Protein AF-A0A811RUX3-F1 (afdb_monomer_lite)

Foldseek 3Di:
DDPPDDDDDDDPDPDDDDDDDDDPLVDPSNPDDSDDADEDQAFFADPDDPHGYARPLLVDDLVVVCVVVVHDSVVSVRSRCPVPHCHPDHDDDPVVPDDDPFDDDDPDDDDPVPRVQPRQPPPPPPDPDPDDPDPSNPDPDDDQPDPVQFPDDDPPPGTDHDDDD

Organism: NCBI:txid422564

pLDDT: mean 79.49, std 19.43, range [33.69, 98.5]

Sequence (165 aa):
MPAGAQHWLYNDGDAPLVAIYVFDTNNNINQLEPSMRKFLLAGGFSKGQVHFAENILKGIDARFLSEALGVSMNVTKKLQSRHDQRGEIVRVELEHGLHLLNPPSSSSFPTQDQHLQYQHRQTCQRFDGHDSHNICTMEVRHSVERLDKADVYSPGAGRITRLTS

Structure (mmCIF, N/CA/C/O backbone):
data_AF-A0A811RUX3-F1
#
_entry.id   AF-A0A811RUX3-F1
#
loop_
_atom_site.group_PDB
_atom_site.id
_atom_site.type_symbol
_atom_site.label_atom_id
_atom_site.label_alt_id
_atom_site.label_comp_id
_atom_site.label_asym_id
_atom_site.label_entity_id
_atom_site.label_seq_id
_atom_site.pdbx_PDB_ins_code
_atom_site.Cartn_x
_atom_site.Cartn_y
_atom_site.Cartn_z
_atom_site.occupancy
_atom_site.B_iso_or_equiv
_atom_site.auth_seq_id
_atom_site.auth_comp_id
_atom_site.auth_asym_id
_atom_site.auth_atom_id
_atom_site.pdbx_PDB_model_num
ATOM 1 N N . MET A 1 1 ? 9.457 -3.341 -1.051 1.00 86.25 1 MET A N 1
ATOM 2 C CA . MET A 1 1 ? 9.058 -2.568 0.148 1.00 86.25 1 MET A CA 1
ATOM 3 C C . MET A 1 1 ? 9.407 -3.373 1.388 1.00 86.25 1 MET A C 1
ATOM 5 O O . MET A 1 1 ? 9.162 -4.576 1.352 1.00 86.25 1 MET A O 1
ATOM 9 N N . PRO A 1 2 ? 9.968 -2.762 2.446 1.00 87.62 2 PRO A N 1
ATOM 10 C CA . PRO A 1 2 ? 10.250 -3.462 3.699 1.00 87.62 2 PRO A CA 1
ATOM 11 C C . PRO A 1 2 ? 8.973 -4.004 4.354 1.00 87.62 2 PRO A C 1
ATOM 13 O O . PRO A 1 2 ? 7.906 -3.394 4.238 1.00 87.62 2 PRO A O 1
ATOM 16 N N . ALA A 1 3 ? 9.073 -5.129 5.064 1.00 90.19 3 ALA A N 1
ATOM 17 C CA . ALA A 1 3 ? 7.945 -5.671 5.817 1.00 90.19 3 ALA A CA 1
ATOM 18 C C . ALA A 1 3 ? 7.479 -4.673 6.894 1.00 90.19 3 ALA A C 1
ATOM 20 O O . ALA A 1 3 ? 8.291 -4.007 7.532 1.00 90.19 3 ALA A O 1
ATOM 21 N N . GLY A 1 4 ? 6.163 -4.549 7.078 1.00 89.69 4 GLY A N 1
ATOM 22 C CA . GLY A 1 4 ? 5.561 -3.623 8.045 1.00 89.69 4 GLY A CA 1
ATOM 23 C C . GLY A 1 4 ? 5.512 -2.152 7.610 1.00 89.69 4 GLY A C 1
ATOM 24 O O . GLY A 1 4 ? 4.818 -1.364 8.248 1.00 89.69 4 GLY A O 1
ATOM 25 N N . ALA A 1 5 ? 6.178 -1.763 6.517 1.00 89.56 5 ALA A N 1
ATOM 26 C CA . ALA A 1 5 ? 6.109 -0.398 6.002 1.00 89.56 5 ALA A CA 1
ATOM 27 C C . ALA A 1 5 ? 4.796 -0.152 5.233 1.00 89.56 5 ALA A C 1
ATOM 29 O O . ALA A 1 5 ? 4.551 -0.739 4.170 1.00 89.56 5 ALA A O 1
ATOM 30 N N . GLN A 1 6 ? 3.963 0.756 5.748 1.00 90.25 6 GLN A N 1
ATOM 31 C CA . GLN A 1 6 ? 2.720 1.148 5.087 1.00 90.25 6 GLN A CA 1
ATOM 32 C C . GLN A 1 6 ? 3.001 1.947 3.813 1.00 90.25 6 GLN A C 1
ATOM 34 O O . GLN A 1 6 ? 3.827 2.857 3.796 1.00 90.25 6 GLN A O 1
ATOM 39 N N . HIS A 1 7 ? 2.254 1.646 2.757 1.00 89.94 7 HIS A N 1
ATOM 40 C CA . HIS A 1 7 ? 2.314 2.367 1.494 1.00 89.94 7 HIS A CA 1
ATOM 41 C C . HIS A 1 7 ? 0.929 2.449 0.850 1.00 89.94 7 HIS A C 1
ATOM 43 O O . HIS A 1 7 ? 0.010 1.713 1.211 1.00 89.94 7 HIS A O 1
ATOM 49 N N . TRP A 1 8 ? 0.784 3.381 -0.086 1.00 91.06 8 TRP A N 1
ATOM 50 C CA . TRP A 1 8 ? -0.410 3.594 -0.895 1.00 91.06 8 TRP A CA 1
ATOM 51 C C . TRP A 1 8 ? 0.018 4.133 -2.260 1.00 91.06 8 TRP A C 1
ATOM 53 O O . TRP A 1 8 ? 1.109 4.687 -2.395 1.00 91.06 8 TRP A O 1
ATOM 63 N N . LEU A 1 9 ? -0.824 3.942 -3.272 1.00 90.56 9 LEU A N 1
ATOM 64 C CA . LEU A 1 9 ? -0.605 4.466 -4.617 1.00 90.56 9 LEU A CA 1
ATOM 65 C C . LEU A 1 9 ? -1.855 5.206 -5.078 1.00 90.56 9 LEU A C 1
ATOM 67 O O . LEU A 1 9 ? -2.971 4.863 -4.687 1.00 90.56 9 LEU A O 1
ATOM 71 N N . TYR A 1 10 ? -1.651 6.203 -5.927 1.00 91.62 10 TYR A N 1
ATOM 72 C CA . TYR A 1 10 ? -2.707 6.927 -6.614 1.00 91.62 10 TYR A CA 1
ATOM 73 C C . TYR A 1 10 ? -2.367 6.956 -8.100 1.00 91.62 10 TYR A C 1
ATOM 75 O O . TYR A 1 10 ? -1.218 7.207 -8.457 1.00 91.62 10 TYR A O 1
ATOM 83 N N . ASN A 1 11 ? -3.349 6.649 -8.945 1.00 91.06 11 ASN A N 1
ATOM 84 C CA . ASN A 1 11 ? -3.203 6.760 -10.388 1.00 91.06 11 ASN A CA 1
ATOM 85 C C . ASN A 1 11 ? -3.770 8.109 -10.832 1.00 91.06 11 ASN A C 1
ATOM 87 O O . ASN A 1 11 ? -4.985 8.298 -10.804 1.00 91.06 11 ASN A O 1
ATOM 91 N N . ASP A 1 12 ? -2.884 9.022 -11.209 1.00 87.75 12 ASP A N 1
ATOM 92 C CA . ASP A 1 12 ? -3.197 10.345 -11.749 1.00 87.75 12 ASP A CA 1
ATOM 93 C C . ASP A 1 12 ? -3.099 10.405 -13.282 1.00 87.75 12 ASP A C 1
ATOM 95 O O . ASP A 1 12 ? -3.340 11.458 -13.867 1.00 87.75 12 ASP A O 1
ATOM 99 N N . GLY A 1 13 ? -2.758 9.288 -13.931 1.00 87.06 13 GLY A N 1
ATOM 100 C CA . GLY A 1 13 ? -2.716 9.167 -15.382 1.00 87.06 13 GLY A CA 1
ATOM 101 C C . GLY A 1 13 ? -4.046 8.724 -15.995 1.00 87.06 13 GLY A C 1
ATOM 102 O O . GLY A 1 13 ? -4.914 8.149 -15.337 1.00 87.06 13 GLY A O 1
ATOM 103 N N . ASP A 1 14 ? -4.163 8.921 -17.307 1.00 88.06 14 ASP A N 1
ATOM 104 C CA . ASP A 1 14 ? -5.368 8.577 -18.075 1.00 88.06 14 ASP A CA 1
ATOM 105 C C . ASP A 1 14 ? -5.490 7.075 -18.392 1.00 88.06 14 ASP A C 1
ATOM 107 O O . ASP A 1 14 ? -6.549 6.594 -18.800 1.00 88.06 14 ASP A O 1
ATOM 111 N N . ALA A 1 15 ? -4.406 6.315 -18.212 1.00 93.25 15 ALA A N 1
ATOM 112 C CA . ALA A 1 15 ? -4.361 4.875 -18.442 1.00 93.25 15 ALA A CA 1
ATOM 113 C C . ALA A 1 15 ? -4.399 4.093 -17.115 1.00 93.25 15 ALA A C 1
ATOM 115 O O . ALA A 1 15 ? -3.901 4.582 -16.098 1.00 93.25 15 ALA A O 1
ATOM 116 N N . PRO A 1 16 ? -4.942 2.859 -17.089 1.00 93.19 16 PRO A N 1
ATOM 117 C CA . PRO A 1 16 ? -4.882 2.010 -15.903 1.00 93.19 16 PRO A CA 1
ATOM 118 C C . PRO A 1 16 ? -3.439 1.722 -15.466 1.00 93.19 16 PRO A C 1
ATOM 120 O O . PRO A 1 16 ? -2.627 1.242 -16.258 1.00 93.19 16 PRO A O 1
ATOM 123 N N . LEU A 1 17 ? -3.138 1.952 -14.186 1.00 92.62 17 LEU A N 1
ATOM 124 C CA . LEU A 1 17 ? -1.879 1.526 -13.578 1.00 92.62 17 LEU A CA 1
ATOM 125 C C . LEU A 1 17 ? -1.897 0.012 -13.326 1.00 92.62 17 LEU A C 1
ATOM 127 O O . LEU A 1 17 ? -2.781 -0.500 -12.638 1.00 92.62 17 LEU A O 1
ATOM 131 N N . VAL A 1 18 ? -0.885 -0.691 -13.831 1.00 93.00 18 VAL A N 1
ATOM 132 C CA . VAL A 1 18 ? -0.668 -2.120 -13.577 1.00 93.00 18 VAL A CA 1
ATOM 133 C C . VAL A 1 18 ? 0.586 -2.287 -12.726 1.00 93.00 18 VAL A C 1
ATOM 135 O O . VAL A 1 18 ? 1.658 -1.817 -13.098 1.00 93.00 18 VAL A O 1
ATOM 138 N N . ALA A 1 19 ? 0.455 -2.973 -11.590 1.00 90.44 19 ALA A N 1
ATOM 139 C CA . ALA A 1 19 ? 1.561 -3.270 -10.688 1.00 90.44 19 ALA A CA 1
ATOM 140 C C . ALA A 1 19 ? 1.628 -4.772 -10.394 1.00 90.44 19 ALA A C 1
ATOM 142 O O . ALA A 1 19 ? 0.611 -5.412 -10.120 1.00 90.44 19 ALA A O 1
ATOM 143 N N . ILE A 1 20 ? 2.841 -5.322 -10.428 1.00 91.19 20 ILE A N 1
ATOM 144 C CA . ILE A 1 20 ? 3.128 -6.711 -10.068 1.00 91.19 20 ILE A CA 1
ATOM 145 C C . ILE A 1 20 ? 3.803 -6.703 -8.700 1.00 91.19 20 ILE A C 1
ATOM 147 O O . ILE A 1 20 ? 4.812 -6.027 -8.501 1.00 91.19 20 ILE A O 1
ATOM 151 N N . TYR A 1 21 ? 3.249 -7.467 -7.761 1.00 89.62 21 TYR A N 1
ATOM 152 C CA . TYR A 1 21 ? 3.785 -7.602 -6.412 1.00 89.62 21 TYR A CA 1
ATOM 153 C C . TYR A 1 21 ? 4.389 -8.988 -6.232 1.00 89.62 21 TYR A C 1
ATOM 155 O O . TYR A 1 21 ? 3.726 -9.996 -6.470 1.00 89.62 21 TYR A O 1
ATOM 163 N N . VAL A 1 22 ? 5.637 -9.025 -5.772 1.00 91.50 22 VAL A N 1
ATOM 164 C CA . VAL A 1 22 ? 6.333 -10.253 -5.385 1.00 91.50 22 VAL A CA 1
ATOM 165 C C . VAL A 1 22 ? 6.602 -10.178 -3.888 1.00 91.50 22 VAL A C 1
ATOM 167 O O . VAL A 1 22 ? 7.165 -9.195 -3.405 1.00 91.50 22 VAL A O 1
ATOM 170 N N . PHE A 1 23 ? 6.175 -11.206 -3.158 1.00 90.75 23 PHE A N 1
ATOM 171 C CA . PHE A 1 23 ? 6.355 -11.306 -1.714 1.00 90.75 23 PHE A CA 1
ATOM 172 C C . PHE A 1 23 ? 7.368 -12.402 -1.410 1.00 90.75 23 PHE A C 1
ATOM 174 O O . PHE A 1 23 ? 7.131 -13.568 -1.720 1.00 90.75 23 PHE A O 1
ATOM 181 N N . ASP A 1 24 ? 8.474 -12.031 -0.775 1.00 93.69 24 ASP A N 1
ATOM 182 C CA . ASP A 1 24 ? 9.414 -12.990 -0.203 1.00 93.69 24 ASP A CA 1
ATOM 183 C C . ASP A 1 24 ? 8.903 -13.437 1.178 1.00 93.69 24 ASP A C 1
ATOM 185 O O . ASP A 1 24 ? 9.224 -12.845 2.208 1.00 93.69 24 ASP A O 1
ATOM 189 N N . THR A 1 25 ? 8.027 -14.446 1.204 1.00 93.81 25 THR A N 1
ATOM 190 C CA . THR A 1 25 ? 7.404 -14.944 2.447 1.00 93.81 25 THR A CA 1
ATOM 191 C C . THR A 1 25 ? 8.359 -15.753 3.322 1.00 93.81 25 THR A C 1
ATOM 193 O O . THR A 1 25 ? 8.049 -15.979 4.489 1.00 93.81 25 THR A O 1
ATOM 196 N N . ASN A 1 26 ? 9.505 -16.174 2.779 1.00 94.69 26 ASN A N 1
ATOM 197 C CA . ASN A 1 26 ? 10.537 -16.928 3.497 1.00 94.69 26 ASN A CA 1
ATOM 198 C C . ASN A 1 26 ? 11.677 -16.031 3.998 1.00 94.69 26 ASN A C 1
ATOM 200 O O . ASN A 1 26 ? 12.660 -16.528 4.547 1.00 94.69 26 ASN A O 1
ATOM 204 N N . ASN A 1 27 ? 11.552 -14.717 3.813 1.00 92.00 27 ASN A N 1
ATOM 205 C CA . ASN A 1 27 ? 12.499 -13.744 4.322 1.00 92.00 27 ASN A CA 1
ATOM 206 C C . ASN A 1 27 ? 12.611 -13.828 5.854 1.00 92.00 27 ASN A C 1
ATOM 208 O O . ASN A 1 27 ? 11.598 -13.942 6.541 1.00 92.00 27 ASN A O 1
ATOM 212 N N . ASN A 1 28 ? 13.816 -13.682 6.411 1.00 94.19 28 ASN A N 1
ATOM 213 C CA . ASN A 1 28 ? 14.040 -13.718 7.863 1.00 94.19 28 ASN A CA 1
ATOM 214 C C . ASN A 1 28 ? 13.366 -12.563 8.633 1.00 94.19 28 ASN A C 1
ATOM 216 O O . ASN A 1 28 ? 13.192 -12.655 9.847 1.00 94.19 28 ASN A O 1
ATOM 220 N N . ILE A 1 29 ? 12.968 -11.489 7.944 1.00 91.94 29 ILE A N 1
ATOM 221 C CA . ILE A 1 29 ? 12.161 -10.410 8.520 1.00 91.94 29 ILE A CA 1
ATOM 222 C C . ILE A 1 29 ? 10.729 -10.899 8.809 1.00 91.94 29 ILE A C 1
ATOM 224 O O . ILE A 1 29 ? 10.091 -10.413 9.745 1.00 91.94 29 ILE A O 1
ATOM 228 N N . ASN A 1 30 ? 10.214 -11.872 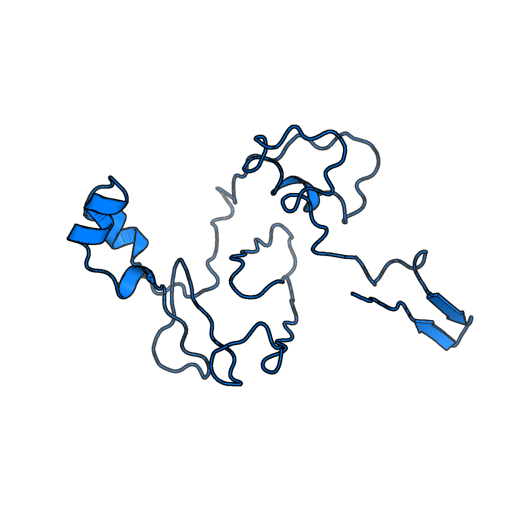8.046 1.00 93.19 30 ASN A N 1
ATOM 229 C CA . ASN A 1 30 ? 8.922 -12.490 8.323 1.00 93.19 30 ASN A CA 1
ATOM 230 C C . ASN A 1 30 ? 9.042 -13.482 9.491 1.00 93.19 30 ASN A C 1
ATOM 232 O O . ASN A 1 30 ? 9.388 -14.644 9.310 1.00 93.19 30 ASN A O 1
ATOM 236 N N . GLN A 1 31 ? 8.714 -13.018 10.697 1.00 94.94 31 GLN A N 1
ATOM 237 C CA . GLN A 1 31 ? 8.708 -13.835 11.921 1.00 94.94 31 GLN A CA 1
ATOM 238 C C . GLN A 1 31 ? 7.378 -14.572 12.165 1.00 94.94 31 GLN A C 1
ATOM 240 O O . GLN A 1 31 ? 7.174 -15.142 13.236 1.00 94.94 31 GLN A O 1
ATOM 245 N N . LEU A 1 32 ? 6.438 -14.505 11.218 1.00 92.56 32 LEU A N 1
ATOM 246 C CA . LEU A 1 32 ? 5.158 -15.205 11.294 1.00 92.56 32 LEU A CA 1
ATOM 247 C C . LEU A 1 32 ? 5.263 -16.557 10.570 1.00 92.56 32 LEU A C 1
ATOM 249 O O . LEU A 1 32 ? 6.293 -17.225 10.600 1.00 92.56 32 LEU A O 1
ATOM 253 N N . GLU A 1 33 ? 4.178 -16.987 9.934 1.00 90.31 33 GLU A N 1
ATOM 254 C CA . GLU A 1 33 ? 4.176 -18.160 9.067 1.00 90.31 33 GLU A CA 1
ATOM 255 C C . GLU A 1 33 ? 4.622 -17.791 7.632 1.00 90.31 33 GLU A C 1
ATOM 257 O O . GLU A 1 33 ? 4.510 -16.622 7.242 1.00 90.31 33 GLU A O 1
ATOM 262 N N . PRO A 1 34 ? 5.061 -18.767 6.812 1.00 90.94 34 PRO A N 1
ATOM 263 C CA . PRO A 1 34 ? 5.403 -18.590 5.393 1.00 90.94 34 PRO A CA 1
ATOM 264 C C . PRO A 1 34 ? 4.202 -18.282 4.473 1.00 90.94 34 PRO A C 1
ATOM 266 O O . PRO A 1 34 ? 4.019 -18.910 3.431 1.00 90.94 34 PRO A O 1
ATOM 269 N N . SER A 1 35 ? 3.347 -17.333 4.853 1.00 89.44 35 SER A N 1
ATOM 270 C CA . SER A 1 35 ? 2.169 -16.906 4.100 1.00 89.44 35 SER A CA 1
ATOM 271 C C . SER A 1 35 ? 2.146 -15.385 3.945 1.00 89.44 35 SER A C 1
ATOM 273 O O . SER A 1 35 ? 2.639 -14.632 4.788 1.00 89.44 35 SER A O 1
ATOM 275 N N . MET A 1 36 ? 1.560 -14.905 2.847 1.00 87.75 36 MET A N 1
ATOM 276 C CA . MET A 1 36 ? 1.337 -13.474 2.664 1.00 87.75 36 MET A CA 1
ATOM 277 C C . MET A 1 36 ? 0.210 -13.005 3.587 1.00 87.75 36 MET A C 1
ATOM 279 O O . MET A 1 36 ? -0.905 -13.526 3.538 1.00 87.75 36 MET A O 1
ATOM 283 N N . ARG A 1 37 ? 0.472 -11.939 4.347 1.00 87.56 37 ARG A N 1
ATOM 284 C CA . ARG A 1 37 ? -0.529 -11.241 5.159 1.00 87.56 37 ARG A CA 1
ATOM 285 C C . ARG A 1 37 ? -0.617 -9.780 4.742 1.00 87.56 37 ARG A C 1
ATOM 287 O O . ARG A 1 37 ? 0.402 -9.112 4.585 1.00 87.56 37 ARG A O 1
ATOM 294 N N . LYS A 1 38 ? -1.842 -9.287 4.570 1.00 87.69 38 LYS A N 1
ATOM 295 C CA . LYS A 1 38 ? -2.136 -7.888 4.245 1.00 87.69 38 LYS A CA 1
ATOM 296 C C . LYS A 1 38 ? -2.889 -7.253 5.408 1.00 87.69 38 LYS A C 1
ATOM 298 O O . LYS A 1 38 ? -3.936 -7.752 5.810 1.00 87.69 38 LYS A O 1
ATOM 303 N N . PHE A 1 39 ? -2.359 -6.148 5.920 1.00 90.31 39 PHE A N 1
ATOM 304 C CA . PHE A 1 39 ? -2.970 -5.363 6.988 1.00 90.31 39 PHE A CA 1
ATOM 305 C C . PHE A 1 39 ? -3.327 -3.992 6.427 1.00 90.31 39 PHE A C 1
ATOM 307 O O . PHE A 1 39 ? -2.443 -3.208 6.091 1.00 90.31 39 PHE A O 1
ATOM 314 N N . LEU A 1 40 ? -4.619 -3.714 6.274 1.00 91.88 40 LEU A N 1
ATOM 315 C CA . LEU A 1 40 ? -5.076 -2.441 5.725 1.00 91.88 40 LEU A CA 1
ATOM 316 C C . LEU A 1 40 ? -5.238 -1.413 6.845 1.00 91.88 40 LEU A C 1
ATOM 318 O O . LEU A 1 40 ? -5.643 -1.758 7.955 1.00 91.88 40 LEU A O 1
ATOM 322 N N . LEU A 1 41 ? -4.996 -0.138 6.540 1.00 93.56 41 LEU A N 1
ATOM 323 C CA . LEU A 1 41 ? -5.324 0.977 7.441 1.00 93.56 41 LEU A CA 1
ATOM 324 C C . LEU A 1 41 ? -6.657 1.662 7.098 1.00 93.56 41 LEU A C 1
ATOM 326 O O . LEU A 1 41 ? -7.144 2.485 7.867 1.00 93.56 41 LEU A O 1
ATOM 330 N N . ALA A 1 42 ? -7.245 1.341 5.944 1.00 92.06 42 ALA A N 1
ATOM 331 C CA . ALA A 1 42 ? -8.503 1.905 5.464 1.00 92.06 42 ALA A CA 1
ATOM 332 C C . ALA A 1 42 ? -9.229 0.906 4.547 1.00 92.06 42 ALA A C 1
ATOM 334 O O . ALA A 1 42 ? -8.606 -0.005 4.003 1.00 92.06 42 ALA A O 1
ATOM 335 N N . GLY A 1 43 ? -10.544 1.077 4.380 1.00 88.44 43 GLY A N 1
ATOM 336 C CA . GLY A 1 43 ? -11.355 0.223 3.507 1.00 88.44 43 GLY A CA 1
ATOM 337 C C . GLY A 1 43 ? -11.541 -1.204 4.043 1.00 88.44 43 GLY A C 1
ATOM 338 O O . GLY A 1 43 ? -11.726 -1.419 5.248 1.00 88.44 43 GLY A O 1
ATOM 339 N N . GLY A 1 44 ? -11.535 -2.184 3.139 1.00 78.44 44 GLY A N 1
ATOM 340 C CA . GLY A 1 44 ? -11.598 -3.620 3.445 1.00 78.44 44 GLY A CA 1
ATOM 341 C C . GLY A 1 44 ? -12.419 -4.421 2.434 1.00 78.44 44 GLY A C 1
ATOM 342 O O . GLY A 1 44 ? -13.168 -3.845 1.649 1.00 78.44 44 GLY A O 1
ATOM 343 N N . PHE A 1 45 ? -12.296 -5.750 2.466 1.00 70.50 45 PHE A N 1
ATOM 344 C CA . PHE A 1 45 ? -13.050 -6.644 1.582 1.00 70.50 45 PHE A CA 1
ATOM 345 C C . PHE A 1 45 ? -14.332 -7.208 2.199 1.00 70.50 45 PHE A C 1
ATOM 347 O O . PHE A 1 45 ? -14.453 -7.399 3.408 1.00 70.50 45 PHE A O 1
ATOM 354 N N . SER A 1 46 ? -15.275 -7.544 1.320 1.00 54.47 46 SER A N 1
ATOM 355 C CA . SER A 1 46 ? -16.391 -8.451 1.573 1.00 54.47 46 SER A CA 1
ATOM 356 C C . SER A 1 46 ? -15.950 -9.913 1.387 1.00 54.47 46 SER A C 1
ATOM 358 O O . SER A 1 46 ? -15.082 -10.228 0.573 1.00 54.47 46 SER A O 1
ATOM 360 N N . LYS A 1 47 ? -16.539 -10.821 2.178 1.00 50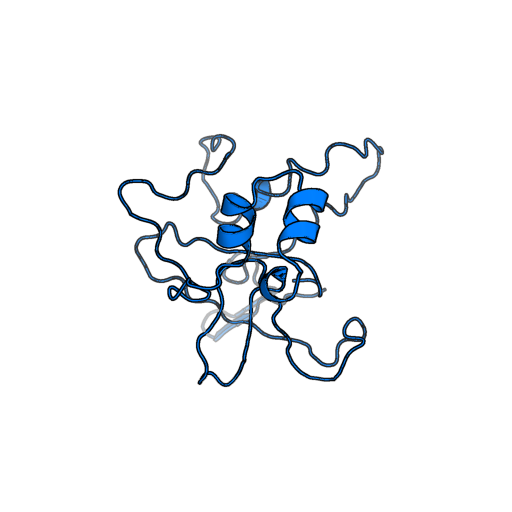.16 47 LYS A N 1
ATOM 361 C CA . LYS A 1 47 ? -16.2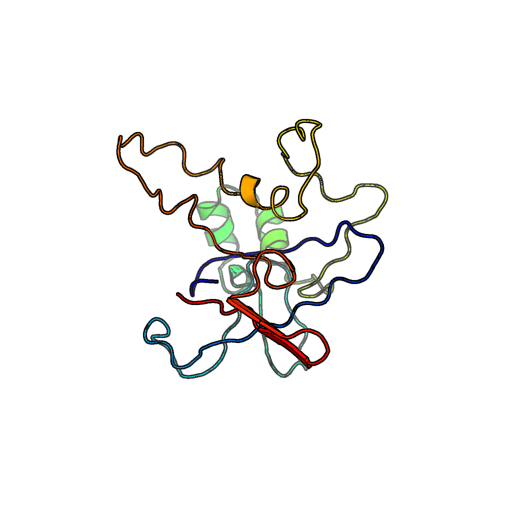81 -12.274 2.154 1.00 50.16 47 LYS A CA 1
ATOM 362 C C . LYS A 1 47 ? -16.301 -12.828 0.716 1.00 50.16 47 LYS A C 1
ATOM 364 O O . LYS A 1 47 ? -17.270 -12.593 0.003 1.00 50.16 47 LYS A O 1
ATOM 369 N N . GLY A 1 48 ? -15.281 -13.604 0.328 1.00 53.50 48 GLY A N 1
ATOM 370 C CA . GLY A 1 48 ? -15.251 -14.334 -0.953 1.00 53.50 48 GLY A CA 1
ATOM 371 C C . GLY A 1 48 ? -13.948 -14.253 -1.760 1.00 53.50 48 GLY A C 1
ATOM 372 O O . GLY A 1 48 ? -13.821 -14.969 -2.747 1.00 53.50 48 GLY A O 1
ATOM 373 N N . GLN A 1 49 ? -12.972 -13.428 -1.360 1.00 57.47 49 GLN A N 1
ATOM 374 C CA . GLN A 1 49 ? -11.646 -13.394 -1.994 1.00 57.47 49 GLN A CA 1
ATOM 375 C C . GLN A 1 49 ? -10.629 -14.299 -1.281 1.00 57.47 49 GLN A C 1
ATOM 377 O O . GLN A 1 49 ? -10.658 -14.438 -0.060 1.00 57.47 49 GLN A O 1
ATOM 382 N N . VAL A 1 50 ? -9.708 -14.878 -2.063 1.00 53.12 50 VAL A N 1
ATOM 383 C CA . VAL A 1 50 ? -8.656 -15.824 -1.624 1.00 53.12 50 VAL A CA 1
ATOM 384 C C . VAL A 1 50 ? -7.713 -15.214 -0.577 1.00 53.12 50 VAL A C 1
ATOM 386 O O . VAL A 1 50 ? -7.169 -15.927 0.262 1.00 53.12 50 VAL A O 1
ATOM 389 N N . HIS A 1 51 ? -7.563 -13.887 -0.575 1.00 59.94 51 HIS A N 1
ATOM 390 C CA . HIS A 1 51 ? -6.766 -13.154 0.403 1.00 59.94 51 HIS A CA 1
ATOM 391 C C . HIS A 1 51 ? -7.658 -12.179 1.164 1.00 59.94 51 HIS A C 1
ATOM 393 O O . HIS A 1 51 ? -7.896 -11.055 0.731 1.00 59.94 51 HIS A O 1
ATOM 399 N N . PHE A 1 52 ? -8.173 -12.635 2.302 1.00 63.31 52 PHE A N 1
ATOM 400 C CA . PHE A 1 52 ? -8.932 -11.796 3.216 1.00 63.31 52 PHE A CA 1
ATOM 401 C C . PHE A 1 52 ? -8.012 -10.733 3.827 1.00 63.31 52 PHE A C 1
ATOM 403 O O . PHE A 1 52 ? -7.048 -11.062 4.518 1.00 63.31 52 PHE A O 1
ATOM 410 N N . ALA A 1 53 ? -8.317 -9.465 3.567 1.00 75.25 53 ALA A N 1
ATOM 411 C CA . ALA A 1 53 ? -7.662 -8.328 4.189 1.00 75.25 53 ALA A CA 1
ATOM 412 C C . ALA A 1 53 ? -8.730 -7.369 4.714 1.00 75.25 53 ALA A C 1
ATOM 414 O O . ALA A 1 53 ? -9.643 -6.948 3.994 1.00 75.25 53 ALA A O 1
ATOM 415 N N . GLU A 1 54 ? -8.619 -7.034 5.993 1.00 82.06 54 GLU A N 1
ATOM 416 C CA . GLU A 1 54 ? -9.476 -6.056 6.640 1.00 82.06 54 GLU A CA 1
ATOM 417 C C . GLU A 1 54 ? -8.649 -4.915 7.206 1.00 82.06 54 GLU A C 1
ATOM 419 O O . GLU A 1 54 ? -7.477 -5.054 7.562 1.00 82.06 54 GLU A O 1
ATOM 424 N N . ASN A 1 55 ? -9.304 -3.764 7.288 1.00 90.75 55 ASN A N 1
ATOM 425 C CA . ASN A 1 55 ? -8.808 -2.630 8.034 1.00 90.75 55 ASN A CA 1
ATOM 426 C C . ASN A 1 55 ? -8.607 -3.019 9.505 1.00 90.75 55 ASN A C 1
ATOM 428 O O . ASN A 1 55 ? -9.574 -3.354 10.192 1.00 90.75 55 ASN A O 1
ATOM 432 N N . ILE A 1 56 ? -7.370 -2.917 9.996 1.00 93.44 56 ILE A N 1
ATOM 433 C CA . ILE A 1 56 ? -6.999 -3.294 11.367 1.00 93.44 56 ILE A CA 1
ATOM 434 C C . ILE A 1 56 ? -7.793 -2.523 12.429 1.00 93.44 56 ILE A C 1
ATOM 436 O O . ILE A 1 56 ? -8.065 -3.045 13.509 1.00 93.44 56 ILE A O 1
ATOM 440 N N . LEU A 1 57 ? -8.241 -1.304 12.111 1.00 95.38 57 LEU A N 1
ATOM 441 C CA . LEU A 1 57 ? -9.013 -0.463 13.022 1.00 95.38 57 LEU A CA 1
ATOM 442 C C . LEU A 1 57 ? -10.403 -1.051 13.310 1.00 95.38 57 LEU A C 1
ATOM 444 O O . LEU A 1 57 ? -10.984 -0.738 14.351 1.00 95.38 57 LEU A O 1
ATOM 448 N N . LYS A 1 58 ? -10.936 -1.935 12.448 1.00 92.25 58 LYS A N 1
ATOM 449 C CA . LYS A 1 58 ? -12.200 -2.661 12.694 1.00 92.25 58 LYS A CA 1
ATOM 450 C C . LYS A 1 58 ? -12.136 -3.548 13.938 1.00 92.25 58 LYS A C 1
ATOM 452 O O . LYS A 1 58 ? -13.173 -3.759 14.571 1.00 92.25 58 LYS A O 1
ATOM 457 N N . GLY A 1 59 ? -10.948 -4.044 14.284 1.00 92.25 59 GLY A N 1
ATOM 458 C CA . GLY A 1 59 ? -10.724 -4.903 15.446 1.00 92.25 59 GLY A CA 1
ATOM 459 C C . GLY A 1 59 ? -10.626 -4.157 16.779 1.00 92.25 59 GLY A C 1
ATOM 460 O O . GLY A 1 59 ? -10.602 -4.798 17.824 1.00 92.25 59 GLY A O 1
ATOM 461 N N . ILE A 1 60 ? -10.575 -2.822 16.767 1.00 96.12 60 ILE A N 1
ATOM 462 C CA . ILE A 1 60 ? -10.358 -2.004 17.967 1.00 96.12 60 ILE A CA 1
ATOM 463 C C . ILE A 1 60 ? -11.704 -1.507 18.521 1.00 96.12 60 ILE A C 1
ATOM 465 O O . ILE A 1 60 ? -12.611 -1.160 17.757 1.00 96.12 60 ILE A O 1
ATOM 469 N N . ASP A 1 61 ? -11.855 -1.446 19.848 1.00 97.56 61 ASP A N 1
ATOM 470 C CA . ASP A 1 61 ? -13.020 -0.805 20.471 1.00 97.56 61 ASP A CA 1
ATOM 471 C C . ASP A 1 61 ? -13.112 0.670 20.046 1.00 97.56 61 ASP A C 1
ATOM 473 O O . ASP A 1 61 ? -12.131 1.413 20.058 1.00 97.56 61 ASP A O 1
ATOM 477 N N . ALA A 1 62 ? -14.307 1.100 19.641 1.00 97.50 62 ALA A N 1
ATOM 478 C CA . ALA A 1 62 ? -14.486 2.423 19.058 1.00 97.50 62 ALA A CA 1
ATOM 479 C C . ALA A 1 62 ? -14.298 3.559 20.078 1.00 97.50 62 ALA A C 1
ATOM 481 O O . ALA A 1 62 ? -13.851 4.636 19.690 1.00 97.50 62 ALA A O 1
ATOM 482 N N . ARG A 1 63 ? -14.613 3.345 21.363 1.00 98.12 63 ARG A N 1
ATOM 483 C CA . ARG A 1 63 ? -14.397 4.370 22.397 1.00 98.12 63 ARG A CA 1
ATOM 484 C C . ARG A 1 63 ? -12.911 4.505 22.678 1.00 98.12 63 ARG A C 1
ATOM 486 O O . ARG A 1 63 ? -12.381 5.605 22.549 1.00 98.12 63 ARG A O 1
ATOM 493 N N . PHE A 1 64 ? -12.230 3.382 22.893 1.00 98.50 64 PHE A N 1
ATOM 494 C CA . PHE A 1 64 ? -10.781 3.359 23.076 1.00 98.50 64 PHE A CA 1
ATOM 495 C C . PHE A 1 64 ? -10.036 4.029 21.909 1.00 98.50 64 PHE A C 1
ATOM 497 O O . PHE A 1 64 ? -9.191 4.892 22.124 1.00 98.50 64 PHE A O 1
ATOM 504 N N . LEU A 1 65 ? -10.391 3.696 20.662 1.00 98.12 65 LEU A N 1
ATOM 505 C CA . LEU A 1 65 ? -9.769 4.303 19.481 1.00 98.12 65 LEU A CA 1
ATOM 506 C C . LEU A 1 65 ? -10.057 5.811 19.376 1.00 98.12 65 LEU A C 1
ATOM 508 O O . LEU A 1 65 ? -9.185 6.567 18.955 1.00 98.12 65 LEU A O 1
ATOM 512 N N . SER A 1 66 ? -11.262 6.256 19.755 1.00 98.50 66 SER A N 1
ATOM 513 C CA . SER A 1 66 ? -11.613 7.684 19.771 1.00 98.50 66 SER A CA 1
ATOM 514 C C . SER A 1 66 ? -10.787 8.477 20.782 1.00 98.50 66 SER A C 1
ATOM 516 O O . SER A 1 66 ? -10.278 9.545 20.451 1.00 98.50 66 SER A O 1
ATOM 518 N N . GLU A 1 67 ? -10.594 7.916 21.976 1.00 98.38 67 GLU A N 1
ATOM 519 C CA . GLU A 1 67 ? -9.823 8.520 23.059 1.00 98.38 67 GLU A CA 1
ATOM 520 C C . GLU A 1 67 ? -8.336 8.566 22.704 1.00 98.38 67 GLU A C 1
ATOM 522 O O . GLU A 1 67 ? -7.718 9.624 22.793 1.00 98.38 67 GLU A O 1
ATOM 527 N N . ALA A 1 68 ? -7.781 7.453 22.215 1.00 98.31 68 ALA A N 1
ATOM 528 C CA . ALA A 1 68 ? -6.373 7.356 21.841 1.00 98.31 68 ALA A CA 1
ATOM 529 C C . ALA A 1 68 ? -5.984 8.318 20.704 1.00 98.31 68 ALA A C 1
ATOM 531 O O . ALA A 1 68 ? -4.876 8.850 20.701 1.00 98.31 68 ALA A O 1
ATOM 532 N N . LEU A 1 69 ? -6.885 8.546 19.740 1.00 97.44 69 LEU A N 1
ATOM 533 C CA . LEU A 1 69 ? -6.653 9.458 18.615 1.00 97.44 69 LEU A CA 1
ATOM 534 C C . LEU A 1 69 ? -7.117 10.898 18.884 1.00 97.44 69 LEU A C 1
ATOM 536 O O . LEU A 1 69 ? -6.849 11.775 18.064 1.00 97.44 69 LEU A O 1
ATOM 540 N N . GLY A 1 70 ? -7.831 11.155 19.984 1.00 98.06 70 GLY A N 1
ATOM 541 C CA . GLY A 1 70 ? -8.395 12.473 20.285 1.00 98.06 70 GLY A CA 1
ATOM 542 C C . GLY A 1 70 ? -9.442 12.941 19.265 1.00 98.06 70 GLY A C 1
ATOM 543 O O . GLY A 1 70 ? -9.528 14.132 18.969 1.00 98.06 70 GLY A O 1
ATOM 544 N N . VAL A 1 71 ? -10.225 12.019 18.695 1.00 98.19 71 VAL A N 1
ATOM 545 C CA . VAL A 1 71 ? -11.236 12.317 17.663 1.00 98.19 71 VAL A CA 1
ATOM 546 C C . VAL A 1 71 ? -12.642 11.943 18.120 1.00 98.19 71 VAL A C 1
ATOM 548 O O . VAL A 1 71 ? -12.837 11.121 19.009 1.00 98.19 71 VAL A O 1
ATOM 551 N N . SER A 1 72 ? -13.663 12.524 17.484 1.00 98.31 72 SER A N 1
ATOM 552 C CA . SER A 1 72 ? -15.053 12.176 17.801 1.00 98.31 72 SER A CA 1
ATOM 553 C C . SER A 1 72 ? -15.386 10.724 17.440 1.00 98.31 72 SER A C 1
ATOM 555 O O . SER A 1 72 ? -14.896 10.182 16.447 1.00 98.31 72 SER A O 1
ATOM 557 N N . MET A 1 73 ? -16.350 10.139 18.155 1.00 98.12 73 MET A N 1
ATOM 558 C CA . MET A 1 73 ? -16.900 8.815 17.837 1.00 98.12 73 MET A CA 1
ATOM 559 C C . MET A 1 73 ? -17.374 8.679 16.382 1.00 98.12 73 MET A C 1
ATOM 561 O O . MET A 1 73 ? -17.317 7.589 15.814 1.00 98.12 73 MET A O 1
ATOM 565 N N . ASN A 1 74 ? -17.847 9.766 15.760 1.00 97.00 74 ASN A N 1
ATOM 566 C CA . ASN A 1 74 ? -18.251 9.755 14.354 1.00 97.00 74 ASN A CA 1
ATOM 567 C C . ASN A 1 74 ? -17.042 9.574 13.421 1.00 97.00 74 ASN A C 1
ATOM 569 O O . ASN A 1 74 ? -17.086 8.760 12.500 1.00 97.00 74 ASN A O 1
ATOM 573 N N . VAL A 1 75 ? -15.941 10.283 13.689 1.00 97.62 75 VAL A N 1
ATOM 574 C CA . VAL A 1 75 ? -14.679 10.116 12.950 1.00 97.62 75 VAL A CA 1
ATOM 575 C C . VAL A 1 75 ? -14.137 8.705 13.154 1.00 97.62 75 VAL A C 1
ATOM 577 O O . VAL A 1 75 ? -13.797 8.050 12.173 1.00 97.62 75 VAL A O 1
ATOM 580 N N . THR A 1 76 ? -14.163 8.179 14.380 1.00 97.44 76 THR A N 1
ATOM 581 C CA . THR A 1 76 ? -13.738 6.801 14.649 1.00 97.44 76 THR A CA 1
ATOM 582 C C . THR A 1 76 ? -14.534 5.781 13.845 1.00 97.44 76 THR A C 1
ATOM 584 O O . THR A 1 76 ? -13.954 4.911 13.201 1.00 97.44 76 THR A O 1
ATOM 587 N N . LYS A 1 77 ? -15.866 5.906 13.800 1.00 95.00 77 LYS A N 1
ATOM 588 C CA . LYS A 1 77 ? -16.712 5.014 12.990 1.00 95.00 77 LYS A CA 1
ATOM 589 C C . LYS A 1 77 ? -16.358 5.070 11.499 1.00 95.00 77 LYS A C 1
ATOM 591 O O . LYS A 1 77 ? -16.372 4.029 10.843 1.00 95.00 77 LYS A O 1
ATOM 596 N N . LYS A 1 78 ? -16.005 6.252 10.976 1.00 94.88 78 LYS A N 1
ATOM 597 C CA . LYS A 1 78 ? -15.517 6.414 9.595 1.00 94.88 78 LYS A CA 1
ATOM 598 C C . LYS A 1 78 ? -14.157 5.741 9.392 1.00 94.88 78 LYS A C 1
ATOM 600 O O . LYS A 1 78 ? -14.016 4.963 8.452 1.00 94.88 78 LYS A O 1
ATOM 605 N N . LEU A 1 79 ? -13.202 5.956 10.301 1.00 95.62 79 LEU A N 1
ATOM 606 C CA . LEU A 1 79 ? -11.882 5.311 10.267 1.00 95.62 79 LEU A CA 1
ATOM 607 C C . LEU A 1 79 ? -11.991 3.785 10.255 1.00 95.62 79 LEU A C 1
ATOM 609 O O . LEU A 1 79 ? -11.259 3.126 9.529 1.00 95.62 79 LEU A O 1
ATOM 613 N N . GLN A 1 80 ? -12.945 3.215 10.993 1.00 94.06 80 GLN A N 1
ATOM 614 C CA . GLN A 1 80 ? -13.179 1.770 11.008 1.00 94.06 80 GLN A CA 1
ATOM 615 C C . GLN A 1 80 ? -13.821 1.232 9.723 1.00 94.06 80 GLN A C 1
ATOM 617 O O . GLN A 1 80 ? -13.809 0.025 9.513 1.00 94.06 80 GLN A O 1
ATOM 622 N N . SER A 1 81 ? -14.394 2.072 8.853 1.00 92.31 81 SER A N 1
ATOM 623 C CA . SER A 1 81 ? -14.916 1.647 7.541 1.00 92.31 81 SER A CA 1
ATOM 624 C C . SER A 1 81 ? -15.865 0.428 7.610 1.00 92.31 81 SER A C 1
ATOM 626 O O . SER A 1 81 ? -15.873 -0.424 6.723 1.00 92.31 81 SER A O 1
ATOM 628 N N . ARG A 1 82 ? -16.656 0.286 8.690 1.00 87.56 82 ARG A N 1
ATOM 629 C CA . ARG A 1 82 ? -17.499 -0.913 8.934 1.00 87.56 82 ARG A CA 1
ATOM 630 C C . ARG A 1 82 ? -18.584 -1.123 7.877 1.00 87.56 82 ARG A C 1
ATOM 632 O O . ARG A 1 82 ? -19.010 -2.251 7.663 1.00 87.56 82 ARG A O 1
ATOM 639 N N . HIS A 1 83 ? -19.007 -0.040 7.236 1.00 85.75 83 HIS A N 1
ATOM 640 C CA . HIS A 1 83 ? -20.036 -0.030 6.198 1.00 85.75 83 HIS A CA 1
ATOM 641 C C . HIS A 1 83 ? -19.486 0.416 4.837 1.00 85.75 83 HIS A C 1
ATOM 643 O O . HIS A 1 83 ? -20.262 0.718 3.937 1.00 85.75 83 HIS A O 1
ATOM 649 N N . ASP A 1 84 ? -18.160 0.490 4.688 1.00 87.25 84 ASP A N 1
ATOM 650 C CA . ASP A 1 84 ? -17.538 0.822 3.410 1.00 87.25 84 ASP A CA 1
ATOM 651 C C . ASP A 1 84 ? -17.483 -0.425 2.522 1.00 87.25 84 ASP A C 1
ATOM 653 O O . ASP A 1 84 ? -16.993 -1.473 2.943 1.00 87.25 84 ASP A O 1
ATOM 657 N N . GLN A 1 85 ? -18.007 -0.303 1.305 1.00 86.81 85 GLN A N 1
ATOM 658 C CA . GLN A 1 85 ? -18.092 -1.384 0.320 1.00 86.81 85 GLN A CA 1
ATOM 659 C C . GLN A 1 85 ? -17.205 -1.129 -0.903 1.00 86.81 85 GLN A C 1
ATOM 661 O O . GLN A 1 85 ? -17.243 -1.896 -1.860 1.00 86.81 85 GLN A O 1
ATOM 666 N N . ARG A 1 86 ? -16.411 -0.051 -0.894 1.00 88.19 86 ARG A N 1
ATOM 667 C CA . ARG A 1 86 ? -15.578 0.334 -2.040 1.00 88.19 86 ARG A CA 1
ATOM 668 C C . ARG A 1 86 ? -14.353 -0.568 -2.221 1.00 88.19 86 ARG A C 1
ATOM 670 O O . ARG A 1 86 ? -13.786 -0.583 -3.305 1.00 88.19 86 ARG A O 1
ATOM 677 N N . GLY A 1 87 ? -13.967 -1.336 -1.199 1.00 87.75 87 GLY A N 1
ATOM 678 C CA . GLY A 1 87 ? -12.818 -2.244 -1.255 1.00 87.75 87 GLY A CA 1
ATOM 679 C C . GLY A 1 87 ? -11.489 -1.585 -0.867 1.00 87.75 87 GLY A C 1
ATOM 680 O O . GLY A 1 87 ? -11.461 -0.578 -0.160 1.00 87.75 87 GLY A O 1
ATOM 681 N N . GLU A 1 88 ? -10.381 -2.186 -1.311 1.00 87.12 88 GLU A N 1
ATOM 682 C CA . GLU A 1 88 ? -9.013 -1.663 -1.130 1.00 87.12 88 GLU A CA 1
ATOM 683 C C . GLU A 1 88 ? -8.668 -0.528 -2.106 1.00 87.12 88 GLU A C 1
ATOM 685 O O . GLU A 1 88 ? -7.913 0.379 -1.762 1.00 87.12 88 GLU A O 1
ATOM 690 N N . ILE A 1 89 ? -9.211 -0.580 -3.325 1.00 90.31 89 ILE A N 1
ATOM 691 C CA . ILE A 1 89 ? -8.950 0.393 -4.389 1.00 90.31 89 ILE A CA 1
ATOM 692 C C . ILE A 1 89 ? -10.200 1.245 -4.555 1.00 90.31 89 ILE A C 1
ATOM 694 O O . ILE A 1 89 ? -11.235 0.767 -5.013 1.00 90.31 89 ILE A O 1
ATOM 698 N N . VAL A 1 90 ? -10.098 2.517 -4.181 1.00 91.38 90 VAL A N 1
ATOM 699 C CA . VAL A 1 90 ? -11.217 3.460 -4.224 1.00 91.38 90 VAL A CA 1
ATOM 700 C C . VAL A 1 90 ? -11.060 4.435 -5.384 1.00 91.38 90 VAL A C 1
ATOM 702 O O . VAL A 1 90 ? -9.958 4.884 -5.697 1.00 91.38 90 VAL A O 1
ATOM 705 N N . ARG A 1 91 ? -12.179 4.791 -6.017 1.00 91.81 91 ARG A N 1
ATOM 706 C CA . ARG A 1 91 ? -12.218 5.855 -7.021 1.00 91.81 91 ARG A CA 1
ATOM 707 C C . ARG A 1 91 ? -12.256 7.213 -6.321 1.00 91.81 91 ARG A C 1
ATOM 709 O O . ARG A 1 91 ? -13.116 7.442 -5.472 1.00 91.81 91 ARG A O 1
ATOM 716 N N . VAL A 1 92 ? -11.344 8.099 -6.709 1.00 92.12 92 VAL A N 1
ATOM 717 C CA . VAL A 1 92 ? -11.392 9.528 -6.379 1.00 92.12 92 VAL A CA 1
ATOM 718 C C . VAL A 1 92 ? -12.172 10.237 -7.486 1.00 92.12 92 VAL A C 1
ATOM 720 O O . VAL A 1 92 ? -12.017 9.909 -8.664 1.00 92.12 92 VAL A O 1
ATOM 723 N N . GLU A 1 93 ? -13.067 11.151 -7.120 1.00 89.19 93 GLU A N 1
ATOM 724 C CA . GLU A 1 93 ? -13.866 11.901 -8.091 1.00 89.19 93 GLU A CA 1
ATOM 725 C C . GLU A 1 93 ? -12.984 12.859 -8.898 1.00 89.19 93 GLU A C 1
ATOM 727 O O . GLU A 1 93 ? -12.163 13.583 -8.335 1.00 89.19 93 GLU A O 1
ATOM 732 N N . LEU A 1 94 ? -13.173 12.868 -10.222 1.00 77.19 94 LEU A N 1
ATOM 733 C CA . LEU A 1 94 ? -12.336 13.625 -11.162 1.00 77.19 94 LEU A CA 1
ATOM 734 C C . LEU A 1 94 ? -12.376 15.134 -10.909 1.00 77.19 94 LEU A C 1
ATOM 736 O O . LEU A 1 94 ? -11.361 15.799 -11.068 1.00 77.19 94 LEU A O 1
ATOM 740 N N . GLU A 1 95 ? -13.531 15.658 -10.493 1.00 79.75 95 GLU A N 1
ATOM 741 C CA . GLU A 1 95 ? -13.724 17.088 -10.221 1.00 79.75 95 GLU A CA 1
ATOM 742 C C . GLU A 1 95 ? -12.833 17.595 -9.081 1.00 79.75 95 GLU A C 1
ATOM 744 O O . GLU A 1 95 ? -12.450 18.762 -9.066 1.00 79.75 95 GLU A O 1
ATOM 749 N N . HIS A 1 96 ? -12.486 16.713 -8.142 1.00 78.25 96 HIS A N 1
ATOM 750 C CA . HIS A 1 96 ? -11.724 17.061 -6.949 1.00 78.25 96 HIS A CA 1
ATOM 751 C C . HIS A 1 96 ? -10.272 16.579 -7.016 1.00 78.25 96 HIS A C 1
ATOM 753 O O . HIS A 1 96 ? -9.408 17.202 -6.409 1.00 78.25 96 HIS A O 1
ATOM 759 N N . GLY A 1 97 ? -9.993 15.482 -7.733 1.00 80.94 97 GLY A N 1
ATOM 760 C CA . GLY A 1 97 ? -8.671 14.854 -7.753 1.00 80.94 97 GLY A CA 1
ATOM 761 C C . GLY A 1 97 ? -8.146 14.507 -6.350 1.00 80.94 97 GLY A C 1
ATOM 762 O O . GLY A 1 97 ? -8.830 14.652 -5.334 1.00 80.94 97 GLY A O 1
ATOM 763 N N . LEU A 1 98 ? -6.906 14.018 -6.269 1.00 86.94 98 LEU A N 1
ATOM 764 C CA . LEU A 1 98 ? -6.207 13.883 -4.990 1.00 86.94 98 LEU A CA 1
ATOM 765 C C . LEU A 1 98 ? -5.284 15.087 -4.792 1.00 86.94 98 LEU A C 1
ATOM 767 O O . LEU A 1 98 ? -4.275 15.229 -5.477 1.00 86.94 98 LEU A O 1
ATOM 771 N N . HIS A 1 99 ? -5.613 15.946 -3.831 1.00 83.12 99 HIS A N 1
ATOM 772 C CA . HIS A 1 99 ? -4.778 17.092 -3.483 1.00 83.12 99 HIS A CA 1
ATOM 773 C C . HIS A 1 99 ? -3.714 16.695 -2.457 1.00 83.12 99 HIS A C 1
ATOM 775 O O . HIS A 1 99 ? -4.018 16.382 -1.306 1.00 83.12 99 HIS A O 1
ATOM 781 N N . LEU A 1 100 ? -2.453 16.731 -2.883 1.00 78.81 100 LEU A N 1
ATOM 782 C CA . LEU A 1 100 ? -1.280 16.473 -2.053 1.00 78.81 100 LEU A CA 1
ATOM 783 C C . LEU A 1 100 ? -0.423 17.734 -1.984 1.00 78.81 100 LEU A C 1
ATOM 785 O O . LEU A 1 100 ? -0.358 18.506 -2.941 1.00 78.81 100 LEU A O 1
ATOM 789 N N . LEU A 1 101 ? 0.272 17.927 -0.863 1.00 73.31 101 LEU A N 1
ATOM 790 C CA . LEU A 1 101 ? 1.303 18.956 -0.754 1.00 73.31 101 LEU A CA 1
ATOM 791 C C . LEU A 1 101 ? 2.524 18.528 -1.577 1.00 73.31 101 LEU A C 1
ATOM 793 O O . LEU A 1 101 ? 3.463 17.934 -1.049 1.00 73.31 101 LEU A O 1
ATOM 797 N N . ASN A 1 102 ? 2.501 18.820 -2.875 1.00 60.78 102 ASN A N 1
ATOM 798 C CA . ASN A 1 102 ? 3.634 18.593 -3.762 1.00 60.78 102 ASN A CA 1
ATOM 799 C C . ASN A 1 102 ? 4.468 19.880 -3.861 1.00 60.78 102 ASN A C 1
ATOM 801 O O . ASN A 1 102 ? 3.911 20.937 -4.167 1.00 60.78 102 ASN A O 1
ATOM 805 N N . PRO A 1 103 ? 5.791 19.836 -3.608 1.00 49.28 103 PRO A N 1
ATOM 806 C CA . PRO A 1 103 ? 6.646 20.971 -3.925 1.00 49.28 103 PRO A CA 1
ATOM 807 C C . PRO A 1 103 ? 6.597 21.250 -5.440 1.00 49.28 103 PRO A C 1
ATOM 809 O O . PRO A 1 103 ? 6.496 20.303 -6.226 1.00 49.28 103 PRO A O 1
ATOM 812 N N . PRO A 1 104 ? 6.648 22.525 -5.865 1.00 45.22 104 PRO A N 1
ATOM 813 C CA . PRO A 1 104 ? 6.537 22.883 -7.272 1.00 45.22 104 PRO A CA 1
ATOM 814 C C . PRO A 1 104 ? 7.672 22.256 -8.085 1.00 45.22 104 PRO A C 1
ATOM 816 O O . PRO A 1 104 ? 8.840 22.307 -7.696 1.00 45.22 104 PRO A O 1
ATOM 819 N N . SER A 1 105 ? 7.319 21.675 -9.230 1.00 48.50 105 SER A N 1
ATOM 820 C CA . SER A 1 105 ? 8.262 21.127 -10.200 1.00 48.50 105 SER A CA 1
ATOM 821 C C . SER A 1 105 ? 9.143 22.257 -10.740 1.00 48.50 105 SER A C 1
ATOM 823 O O . SER A 1 105 ? 8.650 23.151 -11.428 1.00 48.50 105 SER A O 1
ATOM 825 N N . SER A 1 106 ? 10.447 22.245 -10.452 1.00 41.50 106 SER A N 1
ATOM 826 C CA . SER A 1 106 ? 11.384 23.122 -11.155 1.00 41.50 106 SER A CA 1
ATOM 827 C C . SER A 1 106 ? 11.410 22.710 -12.625 1.00 41.50 106 SER A C 1
ATOM 829 O O . SER A 1 106 ? 11.770 21.582 -12.961 1.00 41.50 106 SER A O 1
ATOM 831 N N . SER A 1 107 ? 10.980 23.618 -13.493 1.00 40.91 107 SER A N 1
ATOM 832 C CA . SER A 1 107 ? 10.912 23.451 -14.939 1.00 40.91 107 SER A CA 1
ATOM 833 C C . SER A 1 107 ? 12.305 23.280 -15.550 1.00 40.91 107 SER A C 1
ATOM 835 O O . SER A 1 107 ? 12.941 24.244 -15.967 1.00 40.91 107 SER A O 1
ATOM 837 N N . SER A 1 108 ? 12.762 22.036 -15.614 1.00 35.47 108 SER A N 1
ATOM 838 C CA . SER A 1 108 ? 13.840 21.571 -16.484 1.00 35.47 108 SER A CA 1
ATOM 839 C C . SER A 1 108 ? 13.739 20.046 -16.546 1.00 35.47 108 SER A C 1
ATOM 841 O O . SER A 1 108 ? 14.138 19.378 -15.602 1.00 35.47 108 SER A O 1
ATOM 843 N N . PHE A 1 109 ? 13.134 19.530 -17.622 1.00 33.69 109 PHE A N 1
ATOM 844 C CA . PHE A 1 109 ? 13.020 18.107 -17.988 1.00 33.69 109 PHE A CA 1
ATOM 845 C C . PHE A 1 109 ? 12.708 17.132 -16.833 1.00 33.69 109 PHE A C 1
ATOM 847 O O . PHE A 1 109 ? 13.630 16.583 -16.229 1.00 33.69 109 PHE A O 1
ATOM 854 N N . PRO A 1 110 ? 11.426 16.836 -16.553 1.00 35.66 110 PRO A N 1
ATOM 855 C CA . PRO A 1 110 ? 11.090 15.836 -15.555 1.00 35.66 110 PRO A CA 1
ATOM 856 C C . PRO A 1 110 ? 11.427 14.447 -16.107 1.00 35.66 110 PRO A C 1
ATOM 858 O O . PRO A 1 110 ? 10.714 13.897 -16.946 1.00 35.66 110 PRO A O 1
ATOM 861 N N . THR A 1 111 ? 12.514 13.844 -15.630 1.00 39.97 111 THR A N 1
ATOM 862 C CA . THR A 1 111 ? 12.605 12.385 -15.635 1.00 39.97 111 THR A CA 1
ATOM 863 C C . THR A 1 111 ? 11.500 11.862 -14.720 1.00 39.97 111 THR A C 1
ATOM 865 O O . THR A 1 111 ? 11.361 12.302 -13.579 1.00 39.97 111 THR A O 1
ATOM 868 N N . GLN A 1 112 ? 10.716 10.907 -15.220 1.00 43.44 112 GLN A N 1
ATOM 869 C CA . GLN A 1 112 ? 9.592 10.256 -14.530 1.00 43.44 112 GLN A CA 1
ATOM 870 C C . GLN A 1 112 ? 9.964 9.731 -13.119 1.00 43.44 112 GLN A C 1
ATOM 872 O O . GLN A 1 112 ? 9.111 9.622 -12.242 1.00 43.44 112 GLN A O 1
ATOM 877 N N . ASP A 1 113 ? 11.260 9.494 -12.874 1.00 42.06 113 ASP A N 1
ATOM 878 C CA . ASP A 1 113 ? 11.846 9.088 -11.591 1.00 42.06 113 ASP A CA 1
ATOM 879 C C . ASP A 1 113 ? 11.766 10.162 -10.476 1.00 42.06 113 ASP A C 1
ATOM 881 O O . ASP A 1 113 ? 11.713 9.811 -9.291 1.00 42.06 113 ASP A O 1
ATOM 885 N N . GLN A 1 114 ? 11.743 11.462 -10.810 1.00 39.75 114 GLN A N 1
ATOM 886 C CA . GLN A 1 114 ? 11.836 12.543 -9.816 1.00 39.75 114 GLN A CA 1
ATOM 887 C C . GLN A 1 114 ? 10.528 12.795 -9.057 1.00 39.75 114 GLN A C 1
ATOM 889 O O . GLN A 1 114 ? 10.573 13.047 -7.857 1.00 39.75 114 GLN A O 1
ATOM 894 N N . HIS A 1 115 ? 9.357 12.676 -9.689 1.00 38.91 115 HIS A N 1
ATOM 895 C CA . HIS A 1 115 ? 8.091 13.129 -9.085 1.00 38.91 115 HIS A CA 1
ATOM 896 C C . HIS A 1 115 ? 7.721 12.383 -7.792 1.00 38.91 115 HIS A C 1
ATOM 898 O O . HIS A 1 115 ? 7.172 12.973 -6.865 1.00 38.91 115 HIS A O 1
ATOM 904 N N . LEU A 1 116 ? 8.091 11.108 -7.671 1.00 44.12 116 LEU A N 1
ATOM 905 C CA . LEU A 1 116 ? 7.726 10.297 -6.509 1.00 44.12 116 LEU A CA 1
ATOM 906 C C . LEU A 1 116 ? 8.739 10.405 -5.348 1.00 44.12 116 LEU A C 1
ATOM 908 O O . LEU A 1 116 ? 8.423 9.999 -4.229 1.00 44.12 116 LEU A O 1
ATOM 912 N N . GLN A 1 117 ? 9.961 10.931 -5.570 1.00 41.41 117 GLN A N 1
ATOM 913 C CA . GLN A 1 117 ? 11.043 10.994 -4.555 1.00 41.41 117 GLN A CA 1
ATOM 914 C C . GLN A 1 117 ? 10.800 12.013 -3.447 1.00 41.41 117 GLN A C 1
ATOM 916 O O . GLN A 1 117 ? 11.392 11.912 -2.375 1.00 41.41 117 GLN A O 1
ATOM 921 N N . TYR A 1 118 ? 9.845 12.915 -3.642 1.00 45.84 118 TYR A N 1
ATOM 922 C CA . TYR A 1 118 ? 9.642 14.048 -2.748 1.00 45.84 118 TYR A CA 1
ATOM 923 C C . TYR A 1 118 ? 8.567 13.841 -1.681 1.00 45.84 118 TYR A C 1
ATOM 925 O O . TYR A 1 118 ? 8.499 14.626 -0.736 1.00 45.84 118 TYR A O 1
ATOM 933 N N . GLN A 1 119 ? 7.774 12.769 -1.756 1.00 43.56 119 GLN A N 1
ATOM 934 C CA . GLN A 1 119 ? 6.644 12.581 -0.842 1.00 43.56 119 GLN A CA 1
ATOM 935 C C . GLN A 1 119 ? 7.047 12.106 0.569 1.00 43.56 119 GLN A C 1
ATOM 937 O O . GLN A 1 119 ? 6.247 12.177 1.498 1.00 43.56 119 GLN A O 1
ATOM 942 N N . HIS A 1 120 ? 8.298 11.669 0.764 1.00 42.97 120 HIS A N 1
ATOM 943 C CA . HIS A 1 120 ? 8.794 11.153 2.049 1.00 42.97 120 HIS A CA 1
ATOM 944 C C . HIS A 1 120 ? 9.681 12.136 2.833 1.00 42.97 120 HIS A C 1
ATOM 946 O O . HIS A 1 120 ? 10.277 11.776 3.843 1.00 42.97 120 HIS A O 1
ATOM 952 N N . ARG A 1 121 ? 9.789 13.398 2.388 1.00 44.47 121 ARG A N 1
ATOM 953 C CA . ARG A 1 121 ? 10.762 14.352 2.954 1.00 44.47 121 ARG A CA 1
ATOM 954 C C . ARG A 1 121 ? 10.243 15.220 4.109 1.00 44.47 121 ARG A C 1
ATOM 956 O O . ARG A 1 121 ? 11.041 15.914 4.734 1.00 44.47 121 ARG A O 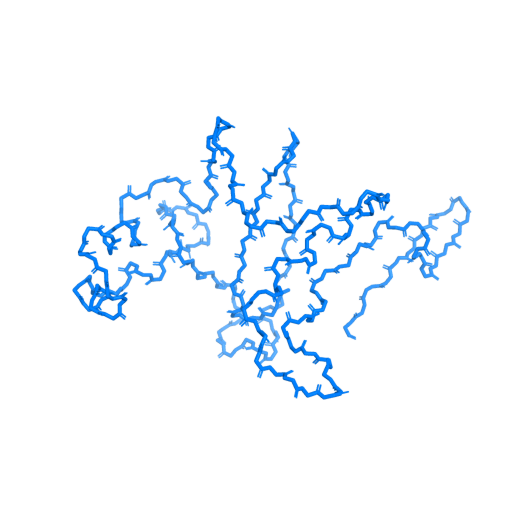1
ATOM 963 N N . GLN A 1 122 ? 8.939 15.219 4.402 1.00 44.66 122 GLN A N 1
ATOM 964 C CA . GLN A 1 122 ? 8.357 16.162 5.375 1.00 44.66 122 GLN A CA 1
ATOM 965 C C . GLN A 1 122 ? 8.269 15.627 6.815 1.00 44.66 122 GLN A C 1
ATOM 967 O O . GLN A 1 122 ? 8.237 16.424 7.745 1.00 44.66 122 GLN A O 1
ATOM 972 N N . THR A 1 123 ? 8.304 14.311 7.045 1.00 45.56 123 THR A N 1
ATOM 973 C CA . THR A 1 123 ? 8.105 13.733 8.392 1.00 45.56 123 THR A CA 1
ATOM 974 C C . THR A 1 123 ? 9.389 13.470 9.186 1.00 45.56 123 THR A C 1
ATOM 976 O O . THR A 1 123 ? 9.304 13.063 10.339 1.00 45.56 123 THR A O 1
ATOM 979 N N . CYS A 1 124 ? 10.575 13.715 8.618 1.00 49.16 124 CYS A N 1
ATOM 980 C CA . CYS A 1 124 ? 11.851 13.284 9.211 1.00 49.16 124 CYS A CA 1
ATOM 981 C C . CYS A 1 124 ? 12.912 14.377 9.415 1.00 49.16 124 CYS A C 1
ATOM 983 O O . CYS A 1 124 ? 14.093 14.071 9.571 1.00 49.16 124 CYS A O 1
ATOM 985 N N . GLN A 1 125 ? 12.527 15.652 9.449 1.00 45.78 125 GLN A N 1
ATOM 986 C CA . GLN A 1 125 ? 13.459 16.778 9.622 1.00 45.78 125 GLN A CA 1
ATOM 987 C C . GLN A 1 125 ? 13.951 16.958 11.074 1.00 45.78 125 GLN A C 1
ATOM 989 O O . GLN A 1 125 ? 13.953 18.069 11.592 1.00 45.78 125 GLN A O 1
ATOM 994 N N . ARG A 1 126 ? 14.311 15.879 11.781 1.00 46.41 126 ARG A N 1
ATOM 995 C CA . ARG A 1 126 ? 14.802 15.977 13.172 1.00 46.41 126 ARG A CA 1
ATOM 996 C C . ARG A 1 126 ? 16.186 15.389 13.424 1.00 46.41 126 ARG A C 1
ATOM 998 O O . ARG A 1 126 ? 16.638 15.422 14.562 1.00 46.41 126 ARG A O 1
ATOM 1005 N N . PHE A 1 127 ? 16.861 14.888 12.394 1.00 48.19 127 PHE A N 1
ATOM 1006 C CA . PHE A 1 127 ? 18.215 14.350 12.518 1.00 48.19 127 PHE A CA 1
ATOM 1007 C C . PHE A 1 127 ? 19.198 15.204 11.718 1.00 48.19 127 PHE A C 1
ATOM 1009 O O . PHE A 1 127 ? 19.610 14.837 10.622 1.00 48.19 127 PHE A O 1
ATOM 1016 N N . ASP A 1 128 ? 19.575 16.347 12.290 1.00 46.19 128 ASP A N 1
ATOM 1017 C CA . ASP A 1 128 ? 20.730 17.124 11.837 1.00 46.19 128 ASP A CA 1
ATOM 1018 C C . ASP A 1 128 ? 22.011 16.432 12.325 1.00 46.19 128 ASP A C 1
ATOM 1020 O O . ASP A 1 128 ? 22.601 16.781 13.345 1.00 46.19 128 ASP A O 1
ATOM 1024 N N . GLY A 1 129 ? 22.401 15.375 11.612 1.00 48.84 129 GLY A N 1
ATOM 1025 C CA . GLY A 1 129 ? 23.678 14.685 11.765 1.00 48.84 129 GLY A CA 1
ATOM 1026 C C . GLY A 1 129 ? 24.433 14.719 10.440 1.00 48.84 129 GLY A C 1
ATOM 1027 O O . GLY A 1 129 ? 23.922 14.243 9.426 1.00 48.84 129 GLY A O 1
ATOM 1028 N N . HIS A 1 130 ? 25.635 15.293 10.473 1.00 47.09 130 HIS A N 1
ATOM 1029 C CA . HIS A 1 130 ? 26.493 15.695 9.348 1.00 47.09 130 HIS A CA 1
ATOM 1030 C C . HIS A 1 130 ? 26.986 14.555 8.421 1.00 47.09 130 HIS A C 1
ATOM 1032 O O . HIS A 1 130 ? 27.689 14.841 7.467 1.00 47.09 130 HIS A O 1
ATOM 1038 N N . ASP A 1 131 ? 26.556 13.304 8.627 1.00 50.94 131 ASP A N 1
ATOM 1039 C CA . ASP A 1 131 ? 26.885 12.133 7.787 1.00 50.94 131 ASP A CA 1
ATOM 1040 C C . ASP A 1 131 ? 25.685 11.166 7.645 1.00 50.94 131 ASP A C 1
ATOM 1042 O O . ASP A 1 131 ? 25.787 9.953 7.839 1.00 50.94 131 ASP A O 1
ATOM 1046 N N . SER A 1 132 ? 24.484 11.685 7.371 1.00 48.38 132 SER A N 1
ATOM 1047 C CA . SER A 1 132 ? 23.267 10.862 7.367 1.00 48.38 132 SER A CA 1
ATOM 1048 C C . SER A 1 132 ? 22.844 10.407 5.964 1.00 48.38 132 SER A C 1
ATOM 1050 O O . SER A 1 132 ? 22.088 11.081 5.262 1.00 48.38 132 SER A O 1
ATOM 1052 N N . HIS A 1 133 ? 23.196 9.168 5.604 1.00 53.34 133 HIS A N 1
ATOM 1053 C CA . HIS A 1 133 ? 22.265 8.309 4.862 1.00 53.34 133 HIS A CA 1
ATOM 1054 C C . HIS A 1 133 ? 21.004 8.164 5.722 1.00 53.34 133 HIS A C 1
ATOM 1056 O O . HIS A 1 133 ? 20.871 7.235 6.518 1.00 53.34 133 HIS A O 1
ATOM 1062 N N . ASN A 1 134 ? 20.127 9.166 5.688 1.00 66.44 134 ASN A N 1
ATOM 1063 C CA . ASN A 1 134 ? 18.995 9.185 6.592 1.00 66.44 134 ASN A CA 1
ATOM 1064 C C . ASN A 1 134 ? 18.005 8.092 6.150 1.00 66.44 134 ASN A C 1
ATOM 1066 O O . ASN A 1 134 ? 17.636 7.976 4.981 1.00 66.44 134 ASN A O 1
ATOM 1070 N N . ILE A 1 135 ? 17.580 7.266 7.105 1.00 71.06 135 ILE A N 1
ATOM 1071 C CA . ILE A 1 135 ? 16.626 6.169 6.879 1.00 71.06 135 ILE A CA 1
ATOM 1072 C C . ILE A 1 135 ? 15.329 6.653 6.204 1.00 71.06 135 ILE A C 1
ATOM 1074 O O . ILE A 1 135 ? 14.651 5.902 5.511 1.00 71.06 135 ILE A O 1
ATOM 1078 N N . CYS A 1 136 ? 15.013 7.938 6.356 1.00 73.31 136 CYS A N 1
ATOM 1079 C CA . CYS A 1 136 ? 13.823 8.568 5.808 1.00 73.31 136 CYS A CA 1
ATOM 1080 C C . CYS A 1 136 ? 13.898 8.961 4.329 1.00 73.31 136 CYS A C 1
ATOM 1082 O O . CYS A 1 136 ? 12.862 9.224 3.725 1.00 73.31 136 CYS A O 1
ATOM 1084 N N . THR A 1 137 ? 15.088 9.016 3.733 1.00 75.31 137 THR A N 1
ATOM 1085 C CA . THR A 1 137 ? 15.274 9.252 2.290 1.00 75.31 137 THR A CA 1
ATOM 1086 C C . THR A 1 137 ? 15.902 8.053 1.595 1.00 75.31 137 THR A C 1
ATOM 1088 O O . THR A 1 137 ? 16.428 8.184 0.493 1.00 75.31 137 THR A O 1
ATOM 1091 N N . MET A 1 138 ? 15.804 6.870 2.212 1.00 79.44 138 MET A N 1
ATOM 1092 C CA . MET A 1 138 ? 16.176 5.612 1.576 1.00 79.44 138 MET A CA 1
ATOM 1093 C C . MET A 1 138 ? 15.499 5.484 0.202 1.00 79.44 138 MET A C 1
ATOM 1095 O O . MET A 1 138 ? 14.288 5.685 0.064 1.00 79.44 138 MET A O 1
ATOM 1099 N N . GLU A 1 139 ? 16.280 5.146 -0.825 1.00 81.69 139 GLU A N 1
ATOM 1100 C CA . GLU A 1 139 ? 15.757 4.889 -2.166 1.00 81.69 139 GLU A CA 1
ATOM 1101 C C . GLU A 1 139 ? 14.980 3.565 -2.164 1.00 81.69 139 GLU A C 1
ATOM 1103 O O . GLU A 1 139 ? 15.522 2.507 -1.861 1.00 81.69 139 GLU A O 1
ATOM 1108 N N . VAL A 1 140 ? 13.684 3.624 -2.479 1.00 83.75 140 VAL A N 1
ATOM 1109 C CA . VAL A 1 140 ? 12.771 2.461 -2.447 1.00 83.75 140 VAL A CA 1
ATOM 1110 C C . VAL A 1 140 ? 12.255 2.050 -3.827 1.00 83.75 140 VAL A C 1
ATOM 1112 O O . VAL A 1 140 ? 11.395 1.176 -3.933 1.00 83.75 140 VAL A O 1
ATOM 1115 N N . ARG A 1 141 ? 12.735 2.698 -4.891 1.00 85.19 141 ARG A N 1
ATOM 1116 C CA . ARG A 1 141 ? 12.303 2.448 -6.270 1.00 85.19 141 ARG A CA 1
ATOM 1117 C C . ARG A 1 141 ? 13.390 2.817 -7.262 1.00 85.19 141 ARG A C 1
ATOM 1119 O O . ARG A 1 141 ? 14.065 3.822 -7.079 1.00 85.19 141 ARG A O 1
ATOM 1126 N N . HIS A 1 142 ? 13.467 2.038 -8.334 1.00 85.62 142 HIS A N 1
ATOM 1127 C CA . HIS A 1 142 ? 14.411 2.233 -9.421 1.00 85.62 142 HIS A CA 1
ATOM 1128 C C . HIS A 1 142 ? 13.754 1.871 -10.755 1.00 85.62 142 HIS A C 1
ATOM 1130 O O . HIS A 1 142 ? 13.084 0.842 -10.849 1.00 85.62 142 HIS A O 1
ATOM 1136 N N . SER A 1 143 ? 13.949 2.692 -11.789 1.00 87.31 143 SER A N 1
ATOM 1137 C CA . SER A 1 143 ? 13.488 2.360 -13.140 1.00 87.31 143 SER A CA 1
ATOM 1138 C C . SER A 1 143 ? 14.460 1.402 -13.828 1.00 87.31 143 SER A C 1
ATOM 1140 O O . SER A 1 143 ? 15.622 1.743 -14.052 1.00 87.31 143 SER A O 1
ATOM 1142 N N . VAL A 1 144 ? 13.965 0.215 -14.185 1.00 90.00 144 VAL A N 1
ATOM 1143 C CA . VAL A 1 144 ? 14.705 -0.826 -14.929 1.00 90.00 144 VAL A CA 1
ATOM 1144 C C . VAL A 1 144 ? 14.501 -0.741 -16.450 1.00 90.00 144 VAL A C 1
ATOM 1146 O O . VAL A 1 144 ? 15.118 -1.482 -17.214 1.00 90.00 144 VAL A O 1
ATOM 1149 N N . GLU A 1 145 ? 13.647 0.174 -16.915 1.00 88.12 145 GLU A N 1
ATOM 1150 C CA . GLU A 1 145 ? 13.328 0.346 -18.342 1.00 88.12 145 GLU A CA 1
ATOM 1151 C C . GLU A 1 145 ? 14.300 1.269 -19.080 1.00 88.12 145 GLU A C 1
ATOM 1153 O O . GLU A 1 145 ? 14.353 1.300 -20.310 1.00 88.12 145 GLU A O 1
ATOM 1158 N N . ARG A 1 146 ? 15.093 2.023 -18.323 1.00 85.38 146 ARG A N 1
ATOM 1159 C CA . ARG A 1 146 ? 16.050 2.983 -18.856 1.00 85.38 146 ARG A CA 1
ATOM 1160 C C . ARG A 1 146 ? 17.143 2.293 -19.670 1.00 85.38 146 ARG A C 1
ATOM 1162 O O . ARG A 1 146 ? 17.933 1.514 -19.143 1.00 85.38 146 ARG A O 1
ATOM 1169 N N . LEU A 1 147 ? 17.202 2.622 -20.961 1.00 83.81 147 LEU A N 1
ATOM 1170 C CA . LEU A 1 147 ? 18.178 2.060 -21.901 1.00 83.81 147 LEU A CA 1
ATOM 1171 C C . LEU A 1 147 ? 19.620 2.413 -21.527 1.00 83.81 147 LEU A C 1
ATOM 1173 O O . LEU A 1 147 ? 20.514 1.589 -21.682 1.00 83.81 147 LEU A O 1
ATOM 1177 N N . ASP A 1 148 ? 19.833 3.614 -20.993 1.00 86.94 148 ASP A N 1
ATOM 1178 C CA . ASP A 1 148 ? 21.136 4.103 -20.541 1.00 86.94 148 ASP A CA 1
ATOM 1179 C C . ASP A 1 148 ? 21.628 3.432 -19.246 1.00 86.94 148 ASP A C 1
ATOM 1181 O O . ASP A 1 148 ? 22.746 3.686 -18.809 1.00 86.94 148 ASP A O 1
ATOM 1185 N N . LYS A 1 149 ? 20.808 2.556 -18.648 1.00 88.06 149 LYS A N 1
ATOM 1186 C CA . LYS A 1 149 ? 21.108 1.785 -17.434 1.00 88.06 149 LYS A CA 1
ATOM 1187 C C . LYS A 1 149 ? 21.195 0.269 -17.677 1.00 88.06 149 LYS A C 1
ATOM 1189 O O . LYS A 1 149 ? 20.999 -0.519 -16.756 1.00 88.06 149 LYS A O 1
ATOM 1194 N N . ALA A 1 150 ? 21.410 -0.177 -18.913 1.00 92.31 150 ALA A N 1
ATOM 1195 C CA . ALA A 1 150 ? 21.613 -1.599 -19.192 1.00 92.31 150 ALA A CA 1
ATOM 1196 C C . ALA A 1 150 ? 23.012 -2.060 -18.744 1.00 92.31 150 ALA A C 1
ATOM 1198 O O . ALA A 1 150 ? 24.008 -1.466 -19.146 1.00 92.31 150 ALA A O 1
ATOM 1199 N N . ASP A 1 151 ? 23.091 -3.152 -17.978 1.00 93.94 151 ASP A N 1
ATOM 1200 C CA . ASP A 1 151 ? 24.374 -3.762 -17.587 1.00 93.94 151 ASP A CA 1
ATOM 1201 C C . ASP A 1 151 ? 24.962 -4.618 -18.708 1.00 93.94 151 ASP A C 1
ATOM 1203 O O . ASP A 1 151 ? 26.175 -4.736 -18.863 1.00 93.94 151 ASP A O 1
ATOM 1207 N N . VAL A 1 152 ? 24.085 -5.254 -19.487 1.00 94.69 152 VAL A N 1
ATOM 1208 C CA . VAL A 1 152 ? 24.453 -6.040 -20.662 1.00 94.69 152 VAL A CA 1
ATOM 1209 C C . VAL A 1 152 ? 23.579 -5.595 -21.819 1.00 94.69 152 VAL A C 1
ATOM 1211 O O . VAL A 1 152 ? 22.355 -5.544 -21.697 1.00 94.69 152 VAL A O 1
ATOM 1214 N N . TYR A 1 153 ? 24.200 -5.314 -22.960 1.00 95.06 153 TYR A N 1
ATOM 1215 C CA . TYR A 1 153 ? 23.510 -4.951 -24.189 1.00 95.06 153 TYR A CA 1
ATOM 1216 C C . TYR A 1 153 ? 24.185 -5.612 -25.389 1.00 95.06 153 TYR A C 1
ATOM 1218 O O . TYR A 1 153 ? 25.409 -5.591 -25.515 1.00 95.06 153 TYR A O 1
ATOM 1226 N N .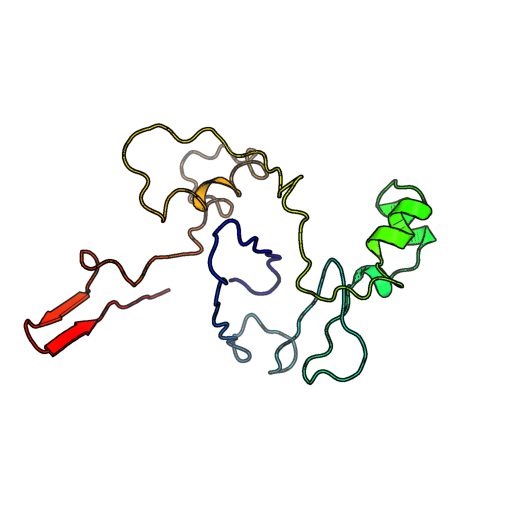 SER A 1 154 ? 23.380 -6.188 -26.278 1.00 95.38 154 SER A N 1
ATOM 1227 C CA . SER A 1 154 ? 23.836 -6.751 -27.543 1.00 95.38 154 SER A CA 1
ATOM 1228 C C . SER A 1 154 ? 22.894 -6.310 -28.670 1.00 95.38 154 SER A C 1
ATOM 1230 O O . SER A 1 154 ? 21.697 -6.631 -28.628 1.00 95.38 154 SER A O 1
ATOM 1232 N N . PRO A 1 155 ? 23.399 -5.572 -29.679 1.00 94.88 155 PRO A N 1
ATOM 1233 C CA . PRO A 1 155 ? 22.600 -5.164 -30.828 1.00 94.88 155 PRO A CA 1
ATOM 1234 C C . PRO A 1 155 ? 21.948 -6.370 -31.515 1.00 94.88 155 PRO A C 1
ATOM 1236 O O . PRO A 1 155 ? 22.614 -7.355 -31.818 1.00 94.88 155 PRO A O 1
ATOM 1239 N N . GLY A 1 156 ? 20.640 -6.298 -31.759 1.00 93.62 156 GLY A N 1
ATOM 1240 C CA . GLY A 1 156 ? 19.879 -7.375 -32.406 1.00 93.62 156 GLY A CA 1
ATOM 1241 C C . GLY A 1 156 ? 19.498 -8.559 -31.505 1.00 93.62 156 GLY A C 1
ATOM 1242 O O . GLY A 1 156 ? 18.713 -9.391 -31.945 1.00 93.62 156 GLY A O 1
ATOM 1243 N N . ALA A 1 157 ? 19.985 -8.625 -30.258 1.00 96.00 157 ALA A N 1
ATOM 1244 C CA . ALA A 1 157 ? 19.628 -9.680 -29.300 1.00 96.00 157 ALA A CA 1
ATOM 1245 C C . ALA A 1 157 ? 18.866 -9.153 -28.073 1.00 96.00 157 ALA A C 1
ATOM 1247 O O . ALA A 1 157 ? 17.927 -9.801 -27.616 1.00 96.00 157 ALA A O 1
ATOM 1248 N N . GLY A 1 158 ? 19.230 -7.976 -27.549 1.00 94.38 158 GLY A N 1
ATOM 1249 C CA . GLY A 1 158 ? 18.498 -7.326 -26.458 1.00 94.38 158 GLY A CA 1
ATOM 1250 C C . GLY A 1 158 ? 19.384 -6.763 -25.348 1.00 94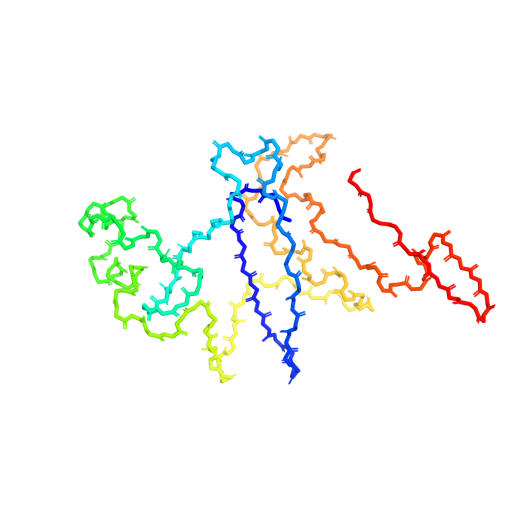.38 158 GLY A C 1
ATOM 1251 O O . GLY A 1 158 ? 20.567 -6.481 -25.549 1.00 94.38 158 GLY A O 1
ATOM 1252 N N . ARG A 1 159 ? 18.783 -6.570 -24.167 1.00 93.88 159 ARG A N 1
ATOM 1253 C CA . ARG A 1 159 ? 19.429 -5.985 -22.984 1.00 93.88 159 ARG A CA 1
ATOM 1254 C C . ARG A 1 159 ? 19.044 -6.699 -21.694 1.00 93.88 159 ARG A C 1
ATOM 1256 O O . ARG A 1 159 ? 17.974 -7.295 -21.612 1.00 93.88 159 ARG A O 1
ATOM 1263 N N . ILE A 1 160 ? 19.890 -6.558 -20.680 1.00 94.56 160 ILE A N 1
ATOM 1264 C CA . ILE A 1 160 ? 19.627 -6.982 -19.304 1.00 94.56 160 ILE A CA 1
ATOM 1265 C C . ILE A 1 160 ? 20.011 -5.833 -18.371 1.00 94.56 160 ILE A C 1
ATOM 1267 O O . ILE A 1 160 ? 21.123 -5.311 -18.452 1.00 94.56 160 ILE A O 1
ATOM 1271 N N . THR A 1 161 ? 19.098 -5.480 -17.470 1.00 93.81 161 THR A N 1
ATOM 1272 C CA . THR A 1 161 ? 19.345 -4.583 -16.336 1.00 93.81 161 THR A CA 1
ATOM 1273 C C . THR A 1 161 ? 19.163 -5.397 -15.063 1.00 93.81 161 THR A C 1
ATOM 1275 O O . THR A 1 161 ? 18.120 -6.020 -14.860 1.00 93.81 161 THR A O 1
ATOM 1278 N N . ARG A 1 162 ? 20.197 -5.447 -14.232 1.00 91.81 162 ARG A N 1
ATOM 1279 C CA . ARG A 1 162 ? 20.231 -6.153 -12.959 1.00 91.81 162 ARG A CA 1
ATOM 1280 C C . ARG A 1 162 ? 19.896 -5.160 -11.859 1.00 91.81 162 ARG A C 1
ATOM 1282 O O . ARG A 1 162 ? 20.456 -4.074 -11.786 1.00 91.81 162 ARG A O 1
ATOM 1289 N N . LEU A 1 163 ? 18.988 -5.562 -10.982 1.00 89.88 163 LEU A N 1
ATOM 1290 C CA . LEU A 1 163 ? 18.677 -4.829 -9.765 1.00 89.88 163 LEU A CA 1
ATOM 1291 C C . LEU A 1 163 ? 19.126 -5.683 -8.583 1.00 89.88 163 LEU A C 1
ATOM 1293 O O . LEU A 1 163 ? 18.654 -6.810 -8.424 1.00 89.88 163 LEU A O 1
ATOM 1297 N N . THR A 1 164 ? 20.055 -5.163 -7.788 1.00 84.31 164 THR A N 1
ATOM 1298 C CA . THR A 1 164 ? 20.600 -5.837 -6.603 1.00 84.31 164 THR A CA 1
ATOM 1299 C C . THR A 1 164 ? 20.256 -5.058 -5.338 1.00 84.31 164 THR A C 1
ATOM 1301 O O . THR A 1 164 ? 19.973 -3.861 -5.405 1.00 84.31 164 THR A O 1
ATOM 1304 N N . SER A 1 165 ? 20.261 -5.758 -4.201 1.00 65.00 165 SER A N 1
ATOM 1305 C CA . SER A 1 165 ? 20.126 -5.169 -2.863 1.00 65.00 165 SER A CA 1
ATOM 1306 C C . SER A 1 165 ? 21.478 -4.807 -2.266 1.00 65.00 165 SER A C 1
ATOM 1308 O O . SER A 1 165 ? 22.491 -5.397 -2.703 1.00 65.00 165 SER A O 1
#

Secondary structure (DSSP, 8-state):
--TT--------SSSPP-------TTSTT--S-SS----BSS-BPPTT-SS--BBGGGGS-HHHHHHHHT--HHHHHHHTTTT--S-SS-PPPTTT-----PPP--SS---TTTTTTTTTSSS-TT---TT---GGG------S--GGG-SEEETTTEEE-----

Radius of gyration: 20.44 Å; chains: 1; bounding box: 47×42×56 Å

InterPro domains:
  IPR006045 Cupin 1 [PF00190] (2-31)
  IPR011051 RmlC-like cupin domain superfamily [SSF51182] (1-93)
  IPR014710 RmlC-like jelly roll fold [G3DSA:2.60.120.10] (1-144)
  IPR050253 Seed Storage and Functional Proteins [PTHR31189] (1-164)